Protein AF-A0A2D3WAH6-F1 (afdb_monomer_lite)

Radius of gyration: 15.79 Å; chains: 1; bounding box: 38×30×44 Å

Secondary structure (DSSP, 8-state):
--HHHHHHHHHHHHHHTT-EEEEETTS-HHHHTT-SEEE-HHHHHHHHHH---SEEEEES-HHHHHHHHHH-TTSEEE-SS----TGGGT--HHHHHHHHHHH-

pLDDT: mean 93.69, std 3.6, range [70.69, 97.5]

Sequence (104 aa):
MSNAELKKEILELKKELHVTIVAHFYQKDEVYELADFTGDSLELAKFAARDENPNLIFCGVGFMGQSVKILAPSKRVFMPRIACCAMAKMISKEQFEQSVAFLE

Structure (mmCIF, N/CA/C/O backbone):
data_AF-A0A2D3WAH6-F1
#
_entry.id   AF-A0A2D3WAH6-F1
#
loop_
_atom_site.group_PDB
_atom_site.id
_atom_site.type_symbol
_atom_site.label_atom_id
_atom_site.la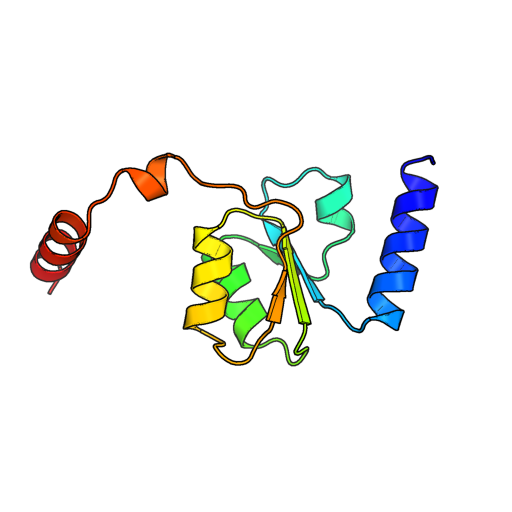bel_alt_id
_atom_site.label_comp_id
_atom_site.label_asym_id
_atom_site.label_entity_id
_atom_site.label_seq_id
_atom_site.pdbx_PDB_ins_code
_atom_site.Cartn_x
_atom_site.Cartn_y
_atom_site.Cartn_z
_atom_site.occupancy
_atom_site.B_iso_or_equiv
_atom_site.auth_seq_id
_atom_site.auth_comp_id
_atom_site.auth_asym_id
_atom_site.auth_atom_id
_atom_site.pdbx_PDB_model_num
ATOM 1 N N . MET A 1 1 ? -10.805 18.680 15.419 1.00 70.69 1 MET A N 1
ATOM 2 C CA . MET A 1 1 ? -10.784 17.301 15.939 1.00 70.69 1 MET A CA 1
ATOM 3 C C . MET A 1 1 ? -9.355 16.954 16.293 1.00 70.69 1 MET A C 1
ATOM 5 O O . MET A 1 1 ? -8.451 17.341 15.559 1.00 70.69 1 MET A O 1
ATOM 9 N N . SER A 1 2 ? -9.144 16.308 17.430 1.00 90.38 2 SER A N 1
ATOM 10 C CA . SER A 1 2 ? -7.849 15.752 17.817 1.00 90.38 2 SER A CA 1
ATOM 11 C C . SER A 1 2 ? -7.532 14.489 17.003 1.00 90.38 2 SER A C 1
ATOM 13 O O . SER A 1 2 ? -8.434 13.843 16.468 1.00 90.38 2 SER A O 1
ATOM 15 N N . ASN A 1 3 ? -6.257 14.093 16.943 1.00 87.56 3 ASN A N 1
ATOM 16 C CA . ASN A 1 3 ? -5.852 12.848 16.277 1.00 87.56 3 ASN A CA 1
ATOM 17 C C . ASN A 1 3 ? -6.548 11.607 16.864 1.00 87.56 3 ASN A C 1
ATOM 19 O O . ASN A 1 3 ? -6.860 10.675 16.130 1.00 87.56 3 ASN A O 1
ATOM 23 N N . ALA A 1 4 ? -6.835 11.600 18.169 1.00 90.00 4 ALA A N 1
ATOM 24 C CA . ALA A 1 4 ? -7.543 10.498 18.818 1.00 90.00 4 ALA A CA 1
ATOM 25 C C . ALA A 1 4 ? -9.006 10.386 18.349 1.00 90.00 4 ALA A C 1
ATOM 27 O O . ALA A 1 4 ? -9.495 9.279 18.123 1.00 90.00 4 ALA A O 1
ATOM 28 N N . GLU A 1 5 ? -9.686 11.522 18.159 1.00 94.00 5 GLU A N 1
ATOM 29 C CA . GLU A 1 5 ? -11.054 11.564 17.623 1.00 94.00 5 GLU A CA 1
ATOM 30 C C . GLU A 1 5 ? -11.092 11.067 16.174 1.00 94.00 5 GLU A C 1
ATOM 32 O O . GLU A 1 5 ? -11.910 10.210 15.848 1.00 94.00 5 GLU A O 1
ATOM 37 N N . LEU A 1 6 ? -10.152 11.523 15.337 1.00 94.12 6 LEU A N 1
ATOM 38 C CA . LEU A 1 6 ? -10.029 11.070 13.946 1.00 94.12 6 LEU A CA 1
ATOM 39 C C . LEU A 1 6 ? -9.733 9.569 13.857 1.00 94.12 6 LEU A C 1
ATOM 41 O O . LEU A 1 6 ? -10.340 8.864 13.057 1.00 94.12 6 LEU A O 1
ATOM 45 N N . LYS A 1 7 ? -8.828 9.054 14.700 1.00 93.56 7 LYS A N 1
ATOM 46 C CA . LYS A 1 7 ? -8.497 7.622 14.741 1.00 93.56 7 LYS A CA 1
ATOM 47 C C . LYS A 1 7 ? -9.737 6.781 15.040 1.00 93.56 7 LYS A C 1
ATOM 49 O O . LYS A 1 7 ? -9.953 5.756 14.397 1.00 93.56 7 LYS A O 1
ATOM 54 N N . LYS A 1 8 ? -10.557 7.219 15.999 1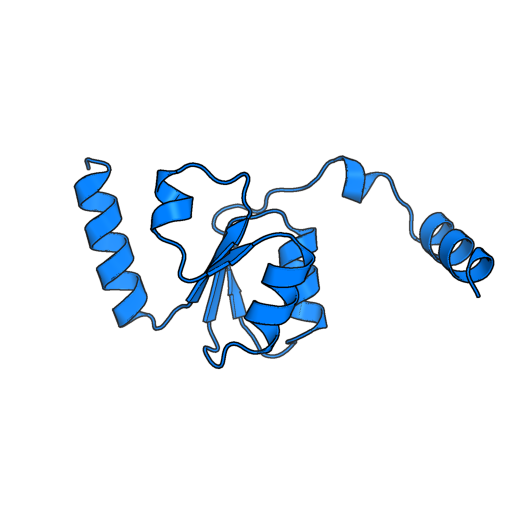.00 95.00 8 LYS A N 1
ATOM 55 C CA . LYS A 1 8 ? -11.803 6.536 16.358 1.00 95.00 8 LYS A CA 1
ATOM 56 C C . LYS A 1 8 ?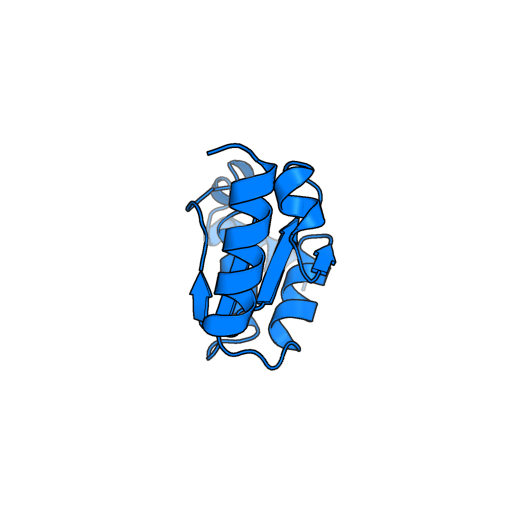 -12.799 6.538 15.196 1.00 95.00 8 LYS A C 1
ATOM 58 O O . LYS A 1 8 ? -13.292 5.473 14.839 1.00 95.00 8 LYS A O 1
ATOM 63 N N . GLU A 1 9 ? -13.032 7.696 14.586 1.00 96.44 9 GLU A N 1
ATOM 64 C CA . GLU A 1 9 ? -13.955 7.838 13.453 1.00 96.44 9 GLU A CA 1
ATOM 65 C C . GLU A 1 9 ? -13.526 6.976 12.253 1.00 96.44 9 GLU A C 1
ATOM 67 O O . GLU A 1 9 ? -14.339 6.254 11.679 1.00 96.44 9 GLU A O 1
ATOM 72 N N . ILE A 1 10 ? -12.229 6.959 11.922 1.00 95.44 10 ILE A N 1
ATOM 73 C CA . ILE A 1 10 ? -11.691 6.118 10.842 1.00 95.44 10 ILE A CA 1
ATOM 74 C C . ILE A 1 10 ? -11.938 4.632 11.126 1.00 95.44 10 ILE A C 1
ATOM 76 O O . ILE A 1 10 ? -12.304 3.891 10.216 1.00 95.44 10 ILE A O 1
ATOM 80 N N . LEU A 1 11 ? -11.762 4.177 12.370 1.00 94.50 11 LEU A N 1
ATOM 81 C CA . LEU A 1 11 ? -12.003 2.779 12.741 1.00 94.50 11 LEU A CA 1
ATOM 82 C C . LEU A 1 11 ? -13.487 2.393 12.676 1.00 94.50 11 LEU A C 1
ATOM 84 O O . LEU A 1 11 ? -13.796 1.242 12.362 1.00 94.50 11 LEU A O 1
ATOM 88 N N . GLU A 1 12 ? -14.393 3.324 12.970 1.00 96.44 12 GLU A N 1
ATOM 89 C CA . GLU A 1 12 ? -15.840 3.127 12.830 1.00 96.44 12 GLU A CA 1
ATOM 90 C C . GLU A 1 12 ? -16.228 3.031 11.346 1.00 96.44 12 GLU A C 1
ATOM 92 O O . GLU A 1 12 ? -16.792 2.017 10.925 1.00 96.44 12 GLU A O 1
ATOM 97 N N . LEU A 1 13 ? -15.798 3.998 10.528 1.00 96.00 13 LEU A N 1
ATOM 98 C CA . LEU A 1 13 ? -16.043 4.013 9.081 1.00 96.00 13 LEU A CA 1
ATOM 99 C C . LEU A 1 13 ? -15.428 2.811 8.367 1.00 96.00 13 LEU A C 1
ATOM 101 O O . LEU A 1 13 ? -16.026 2.260 7.447 1.00 96.00 13 LEU A O 1
ATOM 105 N N . LYS A 1 14 ? -14.245 2.364 8.792 1.00 94.88 14 LYS A N 1
ATOM 106 C CA . LYS A 1 14 ? -13.583 1.189 8.220 1.00 94.88 14 LYS A CA 1
ATOM 107 C C . LYS A 1 14 ? -14.447 -0.070 8.338 1.00 94.88 14 LYS A C 1
ATOM 109 O O . LYS A 1 14 ? -14.496 -0.872 7.404 1.00 94.88 14 LYS A O 1
ATOM 114 N N . LYS A 1 15 ? -15.129 -0.233 9.478 1.00 93.19 15 LYS A N 1
ATOM 115 C CA . LYS A 1 15 ? -16.055 -1.347 9.719 1.00 93.19 15 LYS A CA 1
ATOM 116 C C . LYS A 1 15 ? -17.336 -1.187 8.910 1.00 93.19 15 LYS A C 1
ATOM 118 O O . LYS A 1 15 ? -17.760 -2.148 8.279 1.00 93.19 15 LYS A O 1
ATOM 123 N N . GLU A 1 16 ? -17.919 0.009 8.916 1.00 95.81 16 GLU A N 1
ATOM 124 C CA . GLU A 1 16 ? -19.166 0.310 8.204 1.00 95.81 16 GLU A CA 1
ATOM 125 C C . GLU A 1 16 ? -19.026 0.129 6.688 1.00 95.81 16 GLU A C 1
ATOM 127 O O . GLU A 1 16 ? -19.847 -0.525 6.051 1.00 95.81 16 GLU A O 1
ATOM 132 N N . LEU A 1 17 ? -17.948 0.665 6.115 1.00 93.94 17 LEU A N 1
ATOM 133 C CA . LEU A 1 17 ? -17.688 0.644 4.676 1.00 93.94 17 LEU A CA 1
ATOM 134 C C . LEU A 1 17 ? -17.023 -0.649 4.201 1.00 93.94 17 LEU A C 1
ATOM 136 O O . LEU A 1 17 ? -16.799 -0.802 2.999 1.00 93.94 17 LEU A O 1
ATOM 140 N N . HIS A 1 18 ? -16.695 -1.550 5.133 1.00 93.62 18 HIS A N 1
ATOM 141 C CA . HIS A 1 18 ? -15.986 -2.798 4.888 1.00 93.62 18 HIS A CA 1
ATOM 142 C C . HIS A 1 18 ? -14.786 -2.578 3.958 1.00 93.62 18 HIS A C 1
ATOM 144 O O . HIS A 1 18 ? -14.801 -2.963 2.792 1.00 93.62 18 HIS A O 1
ATOM 150 N N . VAL A 1 19 ? -13.738 -1.919 4.457 1.00 96.44 19 VAL A N 1
ATOM 151 C CA . VAL A 1 19 ? -12.547 -1.564 3.668 1.00 96.44 19 VAL A CA 1
ATOM 152 C C . VAL A 1 19 ? -11.269 -2.025 4.360 1.00 96.44 19 VAL A C 1
ATOM 154 O O . VAL A 1 19 ? -11.136 -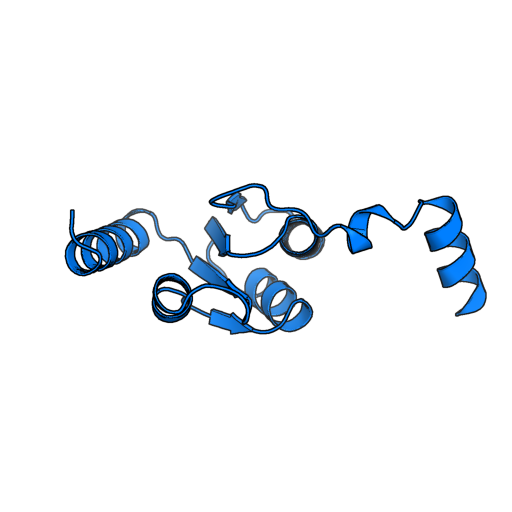1.907 5.576 1.00 96.44 19 VAL A O 1
ATOM 157 N N . THR A 1 20 ? -10.323 -2.537 3.579 1.00 96.50 20 THR A N 1
ATOM 158 C CA . THR A 1 20 ? -8.989 -2.906 4.064 1.00 96.50 20 THR A CA 1
ATOM 159 C C . THR A 1 20 ? -8.043 -1.724 3.864 1.00 96.50 20 THR A C 1
ATOM 161 O O . THR A 1 20 ? -8.008 -1.131 2.783 1.00 96.50 20 THR A O 1
ATOM 164 N N . ILE A 1 21 ? -7.267 -1.357 4.885 1.00 96.75 21 ILE A N 1
ATOM 165 C CA . ILE A 1 21 ? -6.272 -0.279 4.800 1.00 96.75 21 ILE A CA 1
ATOM 166 C C . ILE A 1 21 ? -4.876 -0.895 4.755 1.00 96.75 21 ILE A C 1
ATOM 168 O O . ILE A 1 21 ? -4.487 -1.627 5.660 1.00 96.75 21 ILE A O 1
ATOM 172 N N . VAL A 1 22 ? -4.095 -0.561 3.730 1.00 96.69 22 VAL A N 1
ATOM 173 C CA . VAL A 1 22 ? -2.699 -1.000 3.602 1.00 96.69 22 VAL A CA 1
ATOM 174 C C . VAL A 1 22 ? -1.766 0.202 3.576 1.00 96.69 22 VAL A C 1
ATOM 176 O O . VAL A 1 22 ? -2.064 1.199 2.915 1.00 96.69 22 VAL A O 1
ATOM 179 N N . ALA A 1 23 ? -0.636 0.129 4.280 1.00 97.12 23 ALA A N 1
ATOM 180 C CA . ALA A 1 23 ? 0.299 1.248 4.391 1.00 97.12 23 ALA A CA 1
ATOM 181 C C . ALA A 1 23 ? 1.753 0.846 4.131 1.00 97.12 23 ALA A C 1
ATOM 183 O O . ALA A 1 23 ? 2.246 -0.166 4.621 1.00 97.12 23 ALA A O 1
ATOM 184 N N . HIS A 1 24 ? 2.455 1.689 3.373 1.00 96.75 24 HIS A N 1
ATOM 185 C CA . HIS A 1 24 ? 3.899 1.563 3.191 1.00 96.75 24 HIS A CA 1
ATOM 186 C C . HIS A 1 24 ? 4.656 1.984 4.454 1.00 96.75 24 HIS A C 1
ATOM 188 O O . HIS A 1 24 ? 4.227 2.901 5.153 1.00 96.75 24 HIS A O 1
ATOM 194 N N . PHE A 1 25 ? 5.838 1.408 4.682 1.00 95.06 25 PHE A N 1
ATOM 195 C CA . PHE A 1 25 ? 6.710 1.723 5.826 1.00 95.06 25 PHE A CA 1
ATOM 196 C C . PHE A 1 25 ? 7.078 3.206 5.986 1.00 95.06 25 PHE A C 1
ATOM 198 O O . PHE A 1 25 ? 7.500 3.624 7.053 1.00 95.06 25 PHE A O 1
ATOM 205 N N . TYR A 1 26 ? 6.935 4.008 4.930 1.00 94.75 26 TYR A N 1
ATOM 206 C CA . TYR A 1 26 ? 7.259 5.442 4.948 1.00 94.75 26 TYR A CA 1
ATOM 207 C C . TYR A 1 26 ? 6.066 6.335 5.300 1.00 94.75 26 TYR A C 1
ATOM 209 O O . TYR A 1 26 ? 6.157 7.558 5.192 1.00 94.75 26 TYR A O 1
ATOM 217 N N . GLN A 1 27 ? 4.923 5.748 5.654 1.00 95.50 27 GLN A N 1
ATOM 218 C CA . GLN A 1 27 ? 3.791 6.511 6.161 1.00 95.50 27 GLN A CA 1
ATOM 219 C C . GLN A 1 27 ? 4.069 7.030 7.571 1.00 95.50 27 GLN A C 1
ATOM 221 O O . GLN A 1 27 ? 4.888 6.484 8.303 1.00 95.50 27 GLN A O 1
ATOM 226 N N . LYS A 1 28 ? 3.363 8.096 7.948 1.00 94.75 28 LYS A N 1
ATOM 227 C CA . LYS A 1 28 ? 3.398 8.614 9.319 1.00 94.75 28 LYS A CA 1
ATOM 228 C C . LYS A 1 28 ? 2.871 7.565 10.297 1.00 94.75 28 LYS A C 1
ATOM 230 O O . LYS A 1 28 ? 1.937 6.844 9.946 1.00 94.75 28 LYS A O 1
ATOM 235 N N . ASP A 1 29 ? 3.372 7.581 11.529 1.00 94.62 29 ASP A N 1
ATOM 236 C CA . ASP A 1 29 ? 2.983 6.648 12.598 1.00 94.62 29 ASP A CA 1
ATOM 237 C C . ASP A 1 29 ? 1.460 6.551 12.769 1.00 94.62 29 ASP A C 1
ATOM 239 O O . ASP A 1 29 ? 0.898 5.463 12.823 1.00 94.62 29 ASP A O 1
ATOM 243 N N . GLU A 1 30 ? 0.762 7.690 12.725 1.00 94.06 30 GLU A N 1
ATOM 244 C CA . GLU A 1 30 ? -0.702 7.752 12.839 1.00 94.06 30 GLU A CA 1
ATOM 245 C C . GLU A 1 30 ? -1.444 6.959 11.744 1.00 94.06 30 GLU A C 1
ATOM 247 O O . GLU A 1 30 ? -2.499 6.386 12.006 1.00 94.06 30 GLU A O 1
ATOM 252 N N . VAL A 1 31 ? -0.890 6.888 10.529 1.00 94.19 31 VAL A N 1
ATOM 253 C CA . VAL A 1 31 ? -1.435 6.101 9.408 1.00 94.19 31 VAL A CA 1
ATOM 254 C C . VAL A 1 31 ? -0.961 4.654 9.487 1.00 94.19 31 VAL A C 1
ATOM 256 O O . VAL A 1 31 ? -1.728 3.738 9.196 1.00 94.19 31 VAL A O 1
ATOM 259 N N . TYR A 1 32 ? 0.293 4.451 9.888 1.00 94.31 32 TYR A N 1
ATOM 260 C CA . TYR A 1 32 ? 0.895 3.136 10.063 1.00 94.31 32 TYR A CA 1
ATOM 261 C C . TYR A 1 32 ? 0.111 2.297 11.081 1.00 94.31 32 TYR A C 1
ATOM 263 O O . TYR A 1 32 ? -0.245 1.158 10.799 1.00 94.31 32 TYR A O 1
ATOM 271 N N . GLU A 1 33 ? -0.243 2.884 12.226 1.00 93.38 33 GLU A N 1
ATOM 272 C CA . GLU A 1 33 ? -1.024 2.230 13.283 1.00 93.38 33 GLU A CA 1
ATOM 273 C C . GLU A 1 33 ? -2.481 1.925 12.896 1.00 93.38 33 GLU A C 1
ATOM 275 O O . GLU A 1 33 ? -3.135 1.115 13.551 1.00 93.38 33 GLU A O 1
ATOM 280 N N . LEU A 1 34 ? -3.023 2.608 11.885 1.00 95.00 34 LEU A N 1
ATOM 281 C CA . LEU A 1 34 ? -4.400 2.424 11.412 1.00 95.00 34 LEU A CA 1
ATOM 282 C C . LEU A 1 34 ? -4.534 1.318 10.357 1.00 95.00 34 LEU A C 1
ATOM 284 O O . LEU A 1 34 ? -5.650 0.862 10.086 1.00 95.00 34 LEU A O 1
ATOM 288 N N . ALA A 1 35 ? -3.423 0.919 9.740 1.00 95.81 35 ALA A N 1
ATOM 289 C CA . ALA A 1 35 ? -3.416 -0.054 8.663 1.00 95.81 35 ALA A CA 1
ATOM 290 C C . ALA A 1 35 ? -3.707 -1.475 9.171 1.00 95.81 35 ALA A C 1
ATOM 292 O O . ALA A 1 35 ? -3.261 -1.881 10.240 1.00 95.81 35 ALA A O 1
ATOM 293 N N . ASP A 1 36 ? -4.439 -2.248 8.370 1.00 95.75 36 ASP A N 1
ATOM 294 C CA . ASP A 1 36 ? -4.622 -3.692 8.563 1.00 95.75 36 ASP A CA 1
ATOM 295 C C . ASP A 1 36 ? -3.350 -4.470 8.241 1.00 95.75 36 ASP A C 1
ATOM 297 O O . ASP A 1 36 ? -3.090 -5.528 8.811 1.00 95.75 36 ASP A O 1
ATOM 301 N N . PHE A 1 37 ? -2.564 -3.943 7.304 1.00 96.75 37 PHE A N 1
ATOM 302 C CA . PHE A 1 37 ? -1.310 -4.536 6.891 1.00 96.75 37 PHE A CA 1
ATOM 303 C C . PHE A 1 37 ? -0.302 -3.451 6.520 1.00 96.75 37 PHE A C 1
ATOM 305 O O . PHE A 1 37 ? -0.612 -2.497 5.794 1.00 96.75 37 PHE A O 1
ATOM 312 N N . THR A 1 38 ? 0.921 -3.621 7.005 1.00 96.94 38 THR A N 1
ATOM 313 C CA . THR A 1 38 ? 2.063 -2.766 6.698 1.00 96.94 38 THR A CA 1
ATOM 314 C C . THR A 1 38 ? 3.149 -3.602 6.035 1.00 96.94 38 THR A C 1
ATOM 316 O O . THR A 1 38 ? 3.345 -4.764 6.383 1.00 96.94 38 THR A O 1
ATOM 319 N N . GLY A 1 39 ? 3.828 -3.036 5.040 1.00 94.94 39 GLY A N 1
ATOM 320 C CA . GLY A 1 39 ? 4.771 -3.804 4.230 1.00 94.94 39 GLY A CA 1
ATOM 321 C C . GLY A 1 39 ? 5.574 -2.956 3.255 1.00 94.94 39 GLY A C 1
ATOM 322 O O . GLY A 1 39 ? 5.351 -1.744 3.111 1.00 94.94 39 GLY A O 1
ATOM 323 N N . ASP A 1 40 ? 6.485 -3.622 2.548 1.00 94.31 40 ASP A N 1
ATOM 324 C CA . ASP A 1 40 ? 7.155 -3.048 1.386 1.00 94.31 40 ASP A CA 1
ATOM 325 C C . ASP A 1 40 ? 6.236 -3.018 0.146 1.00 94.31 40 ASP A C 1
ATOM 327 O O . ASP A 1 40 ? 5.079 -3.444 0.161 1.00 94.31 40 ASP A O 1
ATOM 331 N N . SER A 1 41 ? 6.747 -2.507 -0.974 1.00 89.50 41 SER A N 1
ATOM 332 C CA . SER A 1 41 ? 5.958 -2.376 -2.208 1.00 89.50 41 SER A CA 1
ATOM 333 C C . SER A 1 41 ? 5.416 -3.707 -2.752 1.00 89.50 41 SER A C 1
ATOM 335 O O . SER A 1 41 ? 4.306 -3.744 -3.289 1.00 89.50 41 SER A O 1
ATOM 337 N N . LEU A 1 42 ? 6.188 -4.791 -2.650 1.00 88.06 42 LEU A N 1
ATOM 338 C CA . LEU A 1 42 ? 5.836 -6.098 -3.202 1.00 88.06 42 LEU A CA 1
ATOM 339 C C . LEU A 1 42 ? 4.894 -6.857 -2.267 1.00 88.06 42 LEU A C 1
ATOM 341 O O . LEU A 1 42 ? 3.926 -7.471 -2.724 1.00 88.06 42 LEU A O 1
ATOM 345 N N . GLU A 1 43 ? 5.167 -6.810 -0.968 1.00 93.38 43 GLU A N 1
ATOM 346 C CA . GLU A 1 43 ? 4.339 -7.404 0.075 1.00 93.38 43 GLU A CA 1
ATOM 347 C C . GLU A 1 43 ? 2.937 -6.808 0.058 1.00 93.38 43 GLU A C 1
ATOM 349 O O . GLU A 1 43 ? 1.963 -7.561 0.015 1.00 93.38 43 GLU A O 1
ATOM 354 N N . LEU A 1 44 ? 2.827 -5.477 -0.019 1.00 95.25 44 LEU A N 1
ATOM 355 C CA . LEU A 1 44 ? 1.538 -4.789 -0.098 1.00 95.25 44 LEU A CA 1
ATOM 356 C C . LEU A 1 44 ? 0.742 -5.224 -1.329 1.00 95.25 44 LEU A C 1
ATOM 358 O O . LEU A 1 44 ? -0.446 -5.518 -1.215 1.00 95.25 44 LEU A O 1
ATOM 362 N N . ALA A 1 45 ? 1.386 -5.310 -2.497 1.00 90.75 45 ALA A N 1
ATOM 363 C CA . ALA A 1 45 ? 0.719 -5.727 -3.726 1.00 90.75 45 ALA A CA 1
ATOM 364 C C . ALA A 1 45 ? 0.228 -7.185 -3.647 1.00 90.75 45 ALA A C 1
ATOM 366 O O . ALA A 1 45 ? -0.912 -7.482 -4.008 1.00 90.75 45 ALA A O 1
ATOM 367 N N . LYS A 1 46 ? 1.058 -8.093 -3.116 1.00 91.88 46 LYS A N 1
ATOM 368 C CA . LYS A 1 46 ? 0.713 -9.513 -2.943 1.00 91.88 46 LYS A CA 1
ATOM 369 C C . LYS A 1 46 ? -0.349 -9.751 -1.871 1.00 91.88 46 LYS A C 1
ATOM 371 O O . LYS A 1 46 ? -1.120 -10.700 -2.003 1.00 91.88 46 LYS A O 1
ATOM 376 N N . PHE A 1 47 ? -0.343 -8.971 -0.793 1.00 95.38 47 PHE A N 1
ATOM 377 C CA . PHE A 1 47 ? -1.368 -9.027 0.246 1.00 95.38 47 PHE A CA 1
ATOM 378 C C . PHE A 1 47 ? -2.695 -8.513 -0.309 1.00 95.38 47 PHE A C 1
ATOM 380 O O . PHE A 1 47 ? -3.689 -9.229 -0.279 1.00 95.38 47 PHE A O 1
ATOM 387 N N . ALA A 1 48 ? -2.685 -7.327 -0.921 1.00 93.19 48 ALA A N 1
ATOM 388 C CA . ALA A 1 48 ? -3.873 -6.715 -1.501 1.00 93.19 48 ALA A CA 1
ATOM 389 C C . ALA A 1 48 ? -4.535 -7.592 -2.573 1.00 93.19 48 ALA A C 1
ATOM 391 O O . ALA A 1 48 ? -5.755 -7.568 -2.698 1.00 93.19 48 ALA A O 1
ATOM 392 N N . ALA A 1 49 ? -3.758 -8.376 -3.326 1.00 91.31 49 ALA A N 1
ATOM 393 C CA . ALA A 1 49 ? -4.291 -9.321 -4.305 1.00 91.31 49 ALA A CA 1
ATOM 394 C C . ALA A 1 49 ? -4.967 -10.557 -3.683 1.00 91.31 49 ALA A C 1
ATOM 396 O O . ALA A 1 49 ? -5.844 -11.144 -4.310 1.00 91.31 49 ALA A O 1
ATOM 397 N N . ARG A 1 50 ? -4.553 -10.960 -2.474 1.00 93.31 50 ARG A N 1
ATOM 398 C CA . ARG A 1 50 ? -5.104 -12.110 -1.734 1.00 93.31 50 ARG A CA 1
ATOM 399 C C . ARG A 1 50 ? -6.243 -11.735 -0.791 1.00 93.31 50 ARG A C 1
ATOM 401 O O . ARG A 1 50 ? -7.044 -12.592 -0.447 1.00 93.31 50 ARG A O 1
ATOM 408 N N . ASP A 1 51 ? -6.283 -10.481 -0.362 1.00 94.81 51 ASP A N 1
ATOM 409 C CA . ASP A 1 51 ? -7.340 -9.935 0.479 1.00 94.81 51 ASP A CA 1
ATOM 410 C C . ASP A 1 51 ? -8.706 -10.071 -0.216 1.00 94.81 51 ASP A C 1
ATOM 412 O O . ASP A 1 51 ? -8.873 -9.663 -1.367 1.00 94.81 51 ASP A O 1
ATOM 416 N N . GLU A 1 52 ? -9.690 -10.632 0.479 1.00 92.19 52 GLU A N 1
ATOM 417 C CA . GLU A 1 52 ? -11.024 -10.904 -0.077 1.00 92.19 52 GLU A CA 1
ATOM 418 C C . GLU A 1 52 ? -11.887 -9.640 -0.169 1.00 92.19 52 GLU A C 1
ATOM 420 O O . GLU A 1 52 ? -12.862 -9.595 -0.922 1.00 92.19 52 GLU A O 1
ATOM 425 N N . ASN A 1 53 ? -11.515 -8.585 0.560 1.00 94.25 53 ASN A N 1
ATOM 426 C CA . ASN A 1 53 ? -12.292 -7.362 0.599 1.00 94.25 53 ASN A CA 1
ATOM 427 C C . ASN A 1 53 ? -12.292 -6.649 -0.771 1.00 94.25 53 ASN A C 1
ATOM 429 O O . ASN A 1 53 ? -11.225 -6.309 -1.291 1.00 94.25 53 ASN A O 1
ATOM 433 N N . PRO A 1 54 ? -13.454 -6.356 -1.383 1.00 93.31 54 PRO A N 1
ATOM 434 C CA . PRO A 1 54 ? -13.500 -5.662 -2.668 1.00 93.31 54 PRO A CA 1
ATOM 435 C C . PRO A 1 54 ? -12.982 -4.217 -2.608 1.00 93.31 54 PRO A C 1
ATOM 437 O O . PRO A 1 54 ? -12.605 -3.676 -3.651 1.00 93.31 54 PRO A O 1
ATOM 440 N N . ASN A 1 55 ? -12.948 -3.590 -1.427 1.00 96.06 55 ASN A N 1
ATOM 441 C CA . ASN A 1 55 ? -12.516 -2.209 -1.234 1.00 96.06 55 ASN A CA 1
ATOM 442 C C . ASN A 1 55 ? -11.182 -2.146 -0.482 1.00 96.06 55 ASN A C 1
ATOM 444 O O . ASN A 1 55 ? -11.033 -2.706 0.603 1.00 96.06 55 ASN A O 1
ATOM 448 N N . LEU A 1 56 ? -10.234 -1.384 -1.026 1.00 96.12 56 LEU A N 1
ATOM 449 C CA . LEU A 1 56 ? -8.900 -1.214 -0.460 1.00 96.12 56 LEU A CA 1
ATOM 450 C C . LEU A 1 56 ? -8.503 0.262 -0.435 1.00 96.12 56 LEU A C 1
ATOM 452 O O . LEU A 1 56 ? -8.531 0.918 -1.474 1.00 96.12 56 LEU A O 1
ATOM 456 N N . ILE A 1 57 ? -8.057 0.770 0.710 1.00 96.25 57 ILE A N 1
ATOM 457 C CA . ILE A 1 57 ? -7.373 2.063 0.818 1.00 96.25 57 ILE A CA 1
ATOM 458 C C . ILE A 1 57 ? -5.867 1.810 0.828 1.00 96.25 57 ILE A C 1
ATOM 460 O O . ILE A 1 57 ? -5.336 1.174 1.735 1.00 96.25 57 ILE A O 1
ATOM 464 N N . PHE A 1 58 ? -5.175 2.329 -0.183 1.00 95.75 58 PHE A N 1
ATOM 465 C CA . PHE A 1 58 ? -3.734 2.205 -0.342 1.00 95.75 58 PHE A CA 1
ATOM 466 C C . PHE A 1 58 ? -3.025 3.492 0.093 1.00 95.75 58 PHE A C 1
ATOM 468 O O . PHE A 1 58 ? -3.031 4.508 -0.611 1.00 95.75 58 PHE A O 1
ATOM 475 N N . CYS A 1 59 ? -2.363 3.440 1.245 1.00 96.06 59 CYS A N 1
ATOM 476 C CA . CYS A 1 59 ? -1.557 4.524 1.794 1.00 96.06 59 CYS A CA 1
ATOM 477 C C . CYS A 1 59 ? -0.112 4.426 1.278 1.00 96.06 59 CYS A C 1
ATOM 479 O O . CYS A 1 59 ? 0.806 3.962 1.960 1.00 96.06 59 CYS A O 1
ATOM 481 N N . GLY A 1 60 ? 0.100 4.896 0.048 1.00 93.88 60 GLY A N 1
ATOM 482 C CA . GLY A 1 60 ? 1.402 4.910 -0.622 1.00 93.88 60 GLY A CA 1
ATOM 483 C C . GLY A 1 60 ? 1.408 5.798 -1.866 1.00 93.88 60 GLY A C 1
ATOM 484 O O . GLY A 1 60 ? 0.691 6.795 -1.928 1.00 93.88 60 GLY A O 1
ATOM 485 N N . VAL A 1 61 ? 2.226 5.449 -2.861 1.00 95.06 61 VAL A N 1
ATOM 486 C CA . VAL A 1 61 ? 2.347 6.188 -4.133 1.00 95.06 61 VAL A CA 1
ATOM 487 C C . VAL A 1 61 ? 1.688 5.446 -5.296 1.00 95.06 61 VAL A C 1
ATOM 489 O O . VAL A 1 61 ? 1.477 4.237 -5.245 1.00 95.06 61 VAL A O 1
ATOM 492 N N . GLY A 1 62 ? 1.369 6.181 -6.362 1.00 92.50 62 GLY A N 1
ATOM 493 C CA . GLY A 1 62 ? 0.494 5.736 -7.447 1.00 92.50 62 GLY A CA 1
ATOM 494 C C . GLY A 1 62 ? 0.910 4.429 -8.115 1.00 92.50 62 GLY A C 1
ATOM 495 O O . GLY A 1 62 ? 0.056 3.573 -8.314 1.00 92.50 62 GLY A O 1
ATOM 496 N N . PHE A 1 63 ? 2.202 4.232 -8.400 1.00 92.19 63 PHE A N 1
ATOM 497 C CA . PHE A 1 63 ? 2.659 2.996 -9.050 1.00 92.19 63 PHE A CA 1
ATOM 498 C C . PHE A 1 63 ? 2.392 1.754 -8.187 1.00 92.19 63 PHE A C 1
ATOM 500 O O . PHE A 1 63 ? 2.061 0.701 -8.716 1.00 92.19 63 PHE A O 1
ATOM 507 N N . MET A 1 64 ? 2.462 1.878 -6.857 1.00 93.62 64 MET A N 1
ATOM 508 C CA . MET A 1 64 ? 2.178 0.762 -5.953 1.00 93.62 64 MET A CA 1
ATOM 509 C C . MET A 1 64 ? 0.687 0.398 -5.987 1.00 93.62 64 MET A C 1
ATOM 511 O O . MET A 1 64 ? 0.334 -0.776 -6.067 1.00 93.62 64 MET A O 1
ATOM 515 N N . GLY A 1 65 ? -0.196 1.404 -6.011 1.00 92.56 65 GLY A N 1
ATOM 516 C CA . GLY A 1 65 ? -1.635 1.189 -6.195 1.00 92.56 65 GLY A CA 1
ATOM 517 C C . GLY A 1 65 ? -1.979 0.605 -7.573 1.00 92.56 65 GLY A C 1
ATOM 518 O O . GLY A 1 65 ? -2.859 -0.248 -7.683 1.00 92.56 65 GLY A O 1
ATOM 519 N N . GLN A 1 66 ? -1.254 1.006 -8.623 1.00 92.69 66 GLN A N 1
ATOM 520 C CA . GLN A 1 66 ? -1.384 0.424 -9.964 1.00 92.69 66 GLN A CA 1
ATOM 521 C C . GLN A 1 66 ? -0.993 -1.059 -9.973 1.00 92.69 66 GLN A C 1
ATOM 523 O O . GLN A 1 66 ? -1.719 -1.857 -10.561 1.00 92.69 66 GLN A O 1
ATOM 528 N N . SER A 1 67 ? 0.070 -1.452 -9.261 1.00 93.69 67 SER A N 1
ATOM 529 C CA . SER A 1 67 ? 0.452 -2.863 -9.110 1.00 93.69 67 SER A CA 1
ATOM 530 C C . SER A 1 67 ? -0.671 -3.709 -8.509 1.00 93.69 67 SER A C 1
ATOM 532 O O . SER A 1 67 ? -0.926 -4.813 -8.985 1.00 93.69 67 SER A O 1
ATOM 534 N N . VAL A 1 68 ? -1.406 -3.183 -7.522 1.00 93.88 68 VAL A N 1
ATOM 535 C CA . VAL A 1 68 ? -2.595 -3.869 -6.986 1.00 93.88 68 VAL A CA 1
ATOM 536 C C . VAL A 1 68 ? -3.644 -4.066 -8.073 1.00 93.88 68 VAL A C 1
ATOM 538 O O . VAL A 1 68 ? -4.224 -5.141 -8.169 1.00 93.88 68 VAL A O 1
ATOM 541 N N . LYS A 1 69 ? -3.881 -3.060 -8.921 1.00 93.25 69 LYS A N 1
ATOM 542 C CA . LYS A 1 69 ? -4.873 -3.164 -9.997 1.00 93.25 69 LYS A CA 1
ATOM 543 C C . LYS A 1 69 ? -4.463 -4.150 -11.093 1.00 93.25 69 LYS A C 1
ATOM 545 O O . LYS A 1 69 ? -5.338 -4.769 -11.688 1.00 93.25 69 LYS A O 1
ATOM 550 N N . ILE A 1 70 ? -3.161 -4.310 -11.332 1.00 94.19 70 ILE A N 1
ATOM 551 C CA . ILE A 1 70 ? -2.620 -5.331 -12.239 1.00 94.19 70 ILE A CA 1
ATOM 552 C C . ILE A 1 70 ? -2.871 -6.734 -11.668 1.00 94.19 70 ILE A C 1
ATOM 554 O O . ILE A 1 70 ? -3.329 -7.610 -12.395 1.00 94.19 70 ILE A O 1
ATOM 558 N N . LEU A 1 71 ? -2.614 -6.942 -10.372 1.00 94.38 71 LEU A N 1
ATOM 559 C CA . LEU A 1 71 ? -2.767 -8.254 -9.727 1.00 94.38 71 LEU A CA 1
ATOM 560 C C . LEU A 1 71 ? -4.223 -8.615 -9.389 1.00 94.38 71 LEU A C 1
ATOM 562 O O . LEU A 1 71 ? -4.590 -9.784 -9.443 1.00 94.38 71 LEU A O 1
ATOM 566 N N . ALA A 1 72 ? -5.055 -7.630 -9.047 1.00 94.38 72 ALA A N 1
ATOM 567 C CA . ALA A 1 72 ? -6.466 -7.793 -8.700 1.00 94.38 72 ALA A CA 1
ATOM 568 C C . ALA A 1 72 ? -7.344 -6.769 -9.449 1.00 94.38 72 ALA A C 1
ATOM 570 O O . ALA A 1 72 ? -7.808 -5.779 -8.868 1.00 94.38 72 ALA A O 1
ATOM 571 N N . PRO A 1 73 ? -7.624 -6.999 -10.747 1.00 94.50 73 PRO A N 1
ATOM 572 C CA . PRO A 1 73 ? -8.341 -6.045 -11.595 1.00 94.50 73 PRO A CA 1
ATOM 573 C C . PRO A 1 73 ? -9.776 -5.743 -11.160 1.00 94.50 73 PRO A C 1
ATOM 575 O O . PRO A 1 73 ? -10.300 -4.689 -11.508 1.00 94.50 73 PRO A O 1
ATOM 578 N N . SER A 1 74 ? -10.432 -6.616 -10.395 1.00 93.69 74 SER A N 1
ATOM 579 C CA . SER A 1 74 ? -11.790 -6.393 -9.876 1.00 93.69 74 SER A CA 1
ATOM 580 C C . SER A 1 74 ? -11.823 -5.529 -8.612 1.00 93.69 74 SER A C 1
ATOM 582 O O . SER A 1 74 ? -12.838 -4.893 -8.335 1.00 93.69 74 SER A O 1
ATOM 584 N N . LYS A 1 75 ? -10.712 -5.447 -7.868 1.00 94.44 75 LYS A N 1
ATOM 585 C CA . LYS A 1 75 ? -10.639 -4.721 -6.597 1.00 94.44 75 LYS A CA 1
ATOM 586 C C . LYS A 1 75 ? -10.716 -3.210 -6.819 1.00 94.44 75 LYS A C 1
ATOM 588 O O . LYS A 1 75 ? -10.144 -2.657 -7.773 1.00 94.44 75 LYS A O 1
ATOM 593 N N . ARG A 1 76 ? -11.433 -2.520 -5.934 1.00 95.06 76 ARG A N 1
ATOM 594 C CA . ARG A 1 76 ? -11.539 -1.063 -5.919 1.00 95.06 76 ARG A CA 1
ATOM 595 C C . ARG A 1 76 ? -10.457 -0.493 -5.008 1.00 95.06 76 ARG A C 1
ATOM 597 O O . ARG A 1 76 ? -10.502 -0.671 -3.797 1.00 95.06 76 ARG A O 1
ATOM 604 N N . VAL A 1 77 ? -9.489 0.193 -5.611 1.00 94.69 77 VAL A N 1
ATOM 605 C CA . VAL A 1 77 ? -8.346 0.785 -4.906 1.00 94.69 77 VAL A CA 1
ATOM 606 C C . VAL A 1 77 ? -8.562 2.288 -4.761 1.00 94.69 77 VAL A C 1
ATOM 608 O O . VAL A 1 77 ? -8.681 3.007 -5.753 1.00 94.69 77 VAL A O 1
ATOM 611 N N . PHE A 1 78 ? -8.602 2.761 -3.522 1.00 94.69 78 PHE A N 1
ATOM 612 C CA . PHE A 1 78 ? -8.683 4.163 -3.146 1.00 94.69 78 PHE A CA 1
ATOM 613 C C . PHE A 1 78 ? -7.321 4.638 -2.661 1.00 94.69 78 PHE A C 1
ATOM 615 O O . PHE A 1 78 ? -6.644 3.946 -1.907 1.00 94.69 78 PHE A O 1
ATOM 622 N N . MET A 1 79 ? -6.926 5.843 -3.053 1.00 93.88 79 MET A N 1
ATOM 623 C CA . MET A 1 79 ? -5.724 6.486 -2.534 1.00 93.88 79 MET A CA 1
ATOM 624 C C . MET A 1 79 ? -6.135 7.810 -1.891 1.00 93.88 79 MET A C 1
ATOM 626 O O . MET A 1 79 ? -6.703 8.642 -2.602 1.00 93.88 79 MET A O 1
ATOM 630 N N . PRO A 1 80 ? -5.848 8.046 -0.594 1.00 92.06 80 PRO A N 1
ATOM 631 C CA . PRO A 1 80 ? -6.227 9.293 0.082 1.00 92.06 80 PRO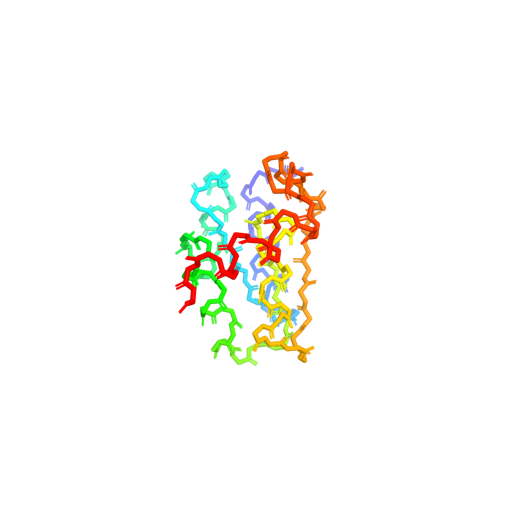 A CA 1
ATOM 632 C C . PRO A 1 80 ? -5.671 10.537 -0.618 1.00 92.06 80 PRO A C 1
ATOM 634 O O . PRO A 1 80 ? -6.288 11.599 -0.641 1.00 92.06 80 PRO A O 1
ATOM 637 N N . ARG A 1 81 ? -4.496 10.386 -1.234 1.00 89.62 81 ARG A N 1
ATOM 638 C CA . ARG A 1 81 ? -3.896 11.364 -2.131 1.00 89.62 81 ARG A CA 1
ATOM 639 C C . ARG A 1 81 ? -3.223 10.629 -3.276 1.00 89.62 81 ARG A C 1
ATOM 641 O O . ARG A 1 81 ? -2.502 9.659 -3.047 1.00 89.62 81 ARG A O 1
ATOM 648 N N . ILE A 1 82 ? -3.389 11.134 -4.496 1.00 80.69 82 ILE A N 1
ATOM 649 C CA . ILE A 1 82 ? -2.597 10.674 -5.640 1.00 80.69 82 ILE A CA 1
ATOM 650 C C . ILE A 1 82 ? -1.170 11.208 -5.457 1.00 80.69 82 ILE A C 1
ATOM 652 O O . ILE A 1 82 ? -0.828 12.309 -5.890 1.00 80.69 82 ILE A O 1
ATOM 656 N N . ALA A 1 83 ? -0.351 10.448 -4.734 1.00 86.94 83 ALA A N 1
ATOM 657 C CA . ALA A 1 83 ? 1.071 10.703 -4.562 1.00 86.94 83 ALA A CA 1
ATOM 658 C C . ALA A 1 83 ? 1.858 10.003 -5.674 1.00 86.94 83 ALA A C 1
ATOM 660 O O . ALA A 1 83 ? 1.451 8.954 -6.173 1.00 86.94 83 ALA A O 1
ATOM 661 N N . CYS A 1 84 ? 2.996 10.560 -6.074 1.00 87.31 84 CYS A N 1
ATOM 662 C CA . CYS A 1 84 ? 3.813 9.985 -7.134 1.00 87.31 84 CYS A CA 1
ATOM 663 C C . CYS A 1 84 ? 5.278 9.894 -6.711 1.00 87.31 84 CYS A C 1
ATOM 665 O O . CYS A 1 84 ? 5.790 10.790 -6.045 1.00 87.31 84 CYS A O 1
ATOM 667 N N . CYS A 1 85 ? 5.945 8.817 -7.123 1.00 93.00 85 CYS A N 1
ATOM 668 C CA . CYS A 1 85 ? 7.386 8.669 -6.986 1.00 93.00 85 CYS A CA 1
ATOM 669 C C . CYS A 1 85 ? 8.069 9.333 -8.186 1.00 93.00 85 CYS A C 1
ATOM 671 O O . CYS A 1 85 ? 7.795 8.967 -9.328 1.00 93.00 85 CYS A O 1
ATOM 673 N N . ALA A 1 86 ? 8.958 10.297 -7.933 1.00 93.19 86 ALA A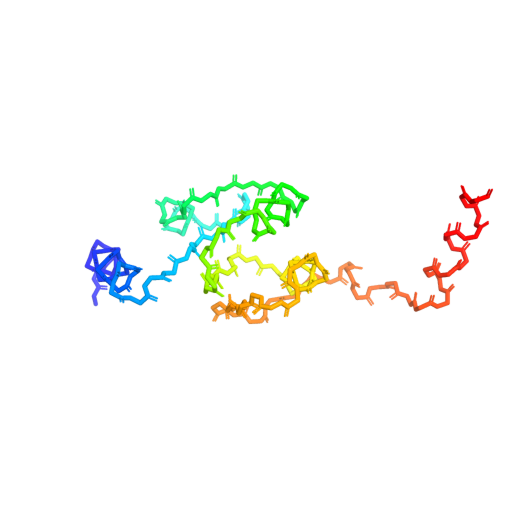 N 1
ATOM 674 C CA . ALA A 1 86 ? 9.681 10.996 -8.994 1.00 93.19 86 ALA A CA 1
ATOM 675 C C . ALA A 1 86 ? 10.528 10.032 -9.839 1.00 93.19 86 ALA A C 1
ATOM 677 O O . ALA A 1 86 ? 10.491 10.104 -11.062 1.00 93.19 86 ALA A O 1
ATOM 678 N N . MET A 1 87 ? 11.209 9.080 -9.194 1.00 93.50 87 MET A N 1
ATOM 679 C CA . MET A 1 87 ? 12.025 8.069 -9.871 1.00 93.50 87 MET A CA 1
ATOM 680 C C . MET A 1 87 ? 11.189 7.167 -10.785 1.00 93.50 87 MET A C 1
ATOM 682 O O . MET A 1 87 ? 11.606 6.865 -11.896 1.00 93.50 87 MET A O 1
ATOM 686 N N . ALA A 1 88 ? 9.968 6.808 -10.374 1.00 91.50 88 ALA A N 1
ATOM 687 C CA . ALA A 1 88 ? 9.070 6.007 -11.207 1.00 91.50 88 ALA A CA 1
ATOM 688 C C . ALA A 1 88 ? 8.642 6.731 -12.499 1.00 91.50 88 ALA A C 1
ATOM 690 O O . ALA A 1 88 ? 8.233 6.075 -13.449 1.00 91.50 88 ALA A O 1
ATOM 691 N N . LYS A 1 89 ? 8.745 8.068 -12.558 1.00 92.00 89 LYS A N 1
ATOM 692 C CA . LYS A 1 89 ? 8.483 8.848 -13.779 1.00 92.00 89 LYS A CA 1
ATOM 693 C C . LYS A 1 89 ? 9.697 8.995 -14.698 1.00 92.00 89 LYS A C 1
ATOM 695 O O . LYS A 1 89 ? 9.542 9.530 -15.789 1.00 92.00 89 LYS A O 1
ATOM 700 N N . MET A 1 90 ? 10.891 8.604 -14.254 1.00 95.19 90 MET A N 1
ATOM 701 C CA . MET A 1 90 ? 12.118 8.796 -15.035 1.00 95.19 90 MET A CA 1
ATOM 702 C C . MET A 1 90 ? 12.269 7.768 -16.158 1.00 95.19 90 MET A C 1
ATOM 704 O O . MET A 1 90 ? 12.979 8.044 -17.118 1.00 95.19 90 MET A O 1
ATOM 708 N N . ILE A 1 91 ? 11.623 6.605 -16.039 1.00 95.19 91 ILE A N 1
ATOM 709 C CA . ILE A 1 91 ? 11.699 5.534 -17.035 1.00 95.19 91 ILE A CA 1
ATOM 710 C C . ILE A 1 91 ? 10.662 5.740 -18.147 1.00 95.19 91 ILE A C 1
ATOM 712 O O . ILE A 1 91 ? 9.478 5.953 -17.871 1.00 95.19 91 ILE A O 1
ATOM 716 N N . SER A 1 92 ? 11.101 5.671 -19.406 1.00 95.88 92 SER A N 1
ATOM 717 C CA . SER A 1 92 ? 10.214 5.628 -20.573 1.00 95.88 92 SER A CA 1
ATOM 718 C C . SER A 1 92 ? 9.818 4.192 -20.927 1.00 95.88 92 SER A C 1
ATOM 720 O O . SER A 1 92 ? 10.435 3.223 -20.478 1.00 95.88 92 SER A O 1
ATOM 722 N N . LYS A 1 93 ? 8.792 4.044 -21.769 1.00 95.75 93 LYS A N 1
ATOM 723 C CA . LYS A 1 93 ? 8.364 2.731 -22.265 1.00 95.75 93 LYS A CA 1
ATOM 724 C C . LYS A 1 93 ? 9.490 2.032 -23.034 1.00 95.75 93 LYS A C 1
ATOM 726 O O . LYS A 1 93 ? 9.740 0.855 -22.811 1.00 95.75 93 LYS A O 1
ATOM 731 N N . GLU A 1 94 ? 10.191 2.769 -23.888 1.00 97.50 94 GLU A N 1
ATOM 732 C CA . GLU A 1 94 ? 11.280 2.251 -24.719 1.00 97.50 94 GLU A CA 1
ATOM 733 C C . GLU A 1 94 ? 12.443 1.761 -23.849 1.00 97.50 94 GLU A C 1
ATOM 735 O O . GLU A 1 94 ? 12.973 0.676 -24.075 1.00 97.50 94 GLU A O 1
ATOM 740 N N . GLN A 1 95 ? 12.805 2.528 -22.813 1.00 96.25 95 GLN A N 1
ATOM 741 C CA . GLN A 1 95 ? 13.834 2.127 -21.850 1.00 96.25 95 GLN A CA 1
ATOM 742 C C . GLN A 1 95 ? 13.431 0.870 -21.076 1.00 96.25 95 GLN A C 1
ATOM 744 O O . GLN A 1 95 ? 14.270 -0.001 -20.846 1.00 96.25 95 GLN A O 1
ATOM 749 N N . PHE A 1 96 ? 12.159 0.766 -20.681 1.00 94.69 96 PHE A N 1
ATOM 750 C CA . PHE A 1 96 ? 11.631 -0.429 -20.029 1.00 94.69 96 PHE A CA 1
ATOM 751 C C . PHE A 1 96 ? 11.734 -1.656 -20.944 1.00 94.69 96 PHE A C 1
ATOM 753 O O . PHE A 1 96 ? 12.313 -2.658 -20.536 1.00 94.69 96 PHE A O 1
ATOM 760 N N . GLU A 1 97 ? 11.250 -1.564 -22.186 1.00 96.88 97 GLU A N 1
ATOM 761 C CA . GLU A 1 97 ? 11.286 -2.673 -23.152 1.00 96.88 97 GLU A CA 1
ATOM 762 C C . GLU A 1 97 ? 12.725 -3.124 -23.452 1.00 96.88 97 GLU A C 1
ATOM 764 O O . GLU A 1 97 ? 13.006 -4.321 -23.433 1.00 96.88 97 GLU A O 1
ATOM 769 N N . GLN A 1 98 ? 13.660 -2.184 -23.637 1.00 96.94 98 GLN A N 1
ATOM 770 C CA . GLN A 1 98 ? 15.084 -2.497 -23.816 1.00 96.94 98 GLN A CA 1
ATOM 771 C C . GLN A 1 98 ? 15.696 -3.184 -22.591 1.00 96.94 98 GLN A C 1
ATOM 773 O O . GLN A 1 98 ? 16.472 -4.127 -22.737 1.00 96.94 98 GLN A O 1
ATOM 778 N N . SER A 1 99 ? 15.355 -2.716 -21.387 1.00 94.81 99 SER A N 1
ATOM 779 C CA . SER A 1 99 ? 15.881 -3.291 -20.146 1.00 94.81 99 SER A CA 1
ATOM 780 C C . SER A 1 99 ? 15.381 -4.717 -19.930 1.00 94.81 99 SER A C 1
ATOM 782 O O . SER A 1 99 ? 16.152 -5.558 -19.485 1.00 94.81 99 SER A O 1
ATOM 784 N N . VAL A 1 100 ? 14.115 -5.000 -20.258 1.00 96.00 100 VAL A N 1
ATOM 785 C CA . VAL A 1 100 ? 13.552 -6.357 -20.176 1.00 96.00 100 VAL A CA 1
ATOM 786 C C . VAL A 1 100 ? 14.212 -7.274 -21.202 1.00 96.00 100 VAL A C 1
ATOM 788 O O . VAL A 1 100 ? 14.689 -8.333 -20.821 1.00 96.00 100 VAL A O 1
ATOM 791 N N . ALA A 1 101 ? 14.336 -6.840 -22.460 1.00 96.69 101 ALA A N 1
ATOM 792 C CA . ALA A 1 101 ? 14.966 -7.637 -23.516 1.00 96.69 101 ALA A CA 1
ATOM 793 C C . ALA A 1 101 ? 16.449 -7.957 -23.250 1.00 96.69 101 ALA A C 1
ATOM 795 O O . ALA A 1 101 ? 16.963 -8.938 -23.766 1.00 96.69 101 ALA A O 1
ATOM 796 N N . PHE A 1 102 ? 17.153 -7.135 -22.463 1.00 96.69 102 PHE A N 1
ATOM 797 C CA . PHE A 1 102 ? 18.522 -7.429 -22.023 1.00 96.69 102 PHE A CA 1
ATOM 798 C C . PHE A 1 102 ? 18.594 -8.544 -20.961 1.00 96.69 102 PHE A C 1
ATOM 800 O O . PHE A 1 102 ? 19.643 -9.162 -20.795 1.00 96.69 102 PHE A O 1
ATOM 807 N N . LEU A 1 103 ? 17.514 -8.760 -20.205 1.00 94.19 103 LEU A N 1
ATOM 808 C CA . LEU A 1 103 ? 17.447 -9.729 -19.106 1.00 94.19 103 LEU A CA 1
ATOM 809 C C . LEU A 1 103 ? 16.876 -11.096 -19.529 1.00 94.19 103 LEU A C 1
ATOM 811 O O . LEU A 1 103 ? 16.930 -12.026 -18.722 1.00 94.19 103 LEU A O 1
ATOM 815 N N . GLU A 1 104 ? 16.324 -11.203 -20.741 1.00 81.81 104 GLU A N 1
ATOM 816 C CA . GLU A 1 104 ? 15.814 -12.438 -21.368 1.00 81.81 104 GLU A CA 1
ATOM 817 C C . GLU A 1 104 ? 16.873 -13.112 -22.254 1.00 81.81 104 GLU A C 1
ATOM 819 O O . GLU A 1 104 ? 16.934 -14.364 -22.228 1.00 81.81 104 GLU A O 1
#

Foldseek 3Di:
DDLVVVLVVLVVVCVVVVEAEEAEPPDDPSSVVSHPYYDHLVVRLVVLLVDPGLHYEYHDEDVSQVSNCVSHVSHHYHYPDNHHDPVVVVDDPVNVVVVVVVVD